Protein AF-A0A820UX50-F1 (afdb_monomer)

Foldseek 3Di:
DVVVVVVVVVVVVVVVVVVVVVLLDQDEAEAEDEEEQDQVQQKDKDFDPDDDPDQQQKWKAWPVVRGTDPDTGRIDMDGDDDWDKTKMKIWGNDDPPDRHTYIYIYIYTYD

Structure (mmCIF, N/CA/C/O backbone):
data_AF-A0A820UX50-F1
#
_entry.id   AF-A0A820UX50-F1
#
loop_
_atom_site.group_PDB
_atom_site.id
_atom_site.type_symbol
_atom_site.label_atom_id
_atom_site.label_alt_id
_atom_site.label_comp_id
_atom_site.label_asym_id
_atom_site.label_entity_id
_atom_site.label_seq_id
_atom_site.pdbx_PDB_ins_code
_atom_site.Cartn_x
_atom_site.Cartn_y
_atom_site.Cartn_z
_atom_site.occupancy
_atom_site.B_iso_or_equiv
_atom_site.auth_seq_id
_atom_site.auth_comp_id
_atom_site.auth_asym_id
_atom_site.auth_atom_id
_atom_site.pdbx_PDB_model_num
ATOM 1 N N . MET A 1 1 ? 41.985 17.103 -36.003 1.00 53.22 1 MET A N 1
ATOM 2 C CA . MET A 1 1 ? 40.564 16.788 -36.295 1.00 53.22 1 MET A CA 1
ATOM 3 C C . MET A 1 1 ? 40.048 15.517 -35.607 1.00 53.22 1 MET A C 1
ATOM 5 O O . MET A 1 1 ? 38.855 15.459 -35.360 1.00 53.22 1 MET A O 1
ATOM 9 N N . MET A 1 2 ? 40.889 14.537 -35.234 1.00 59.75 2 MET A N 1
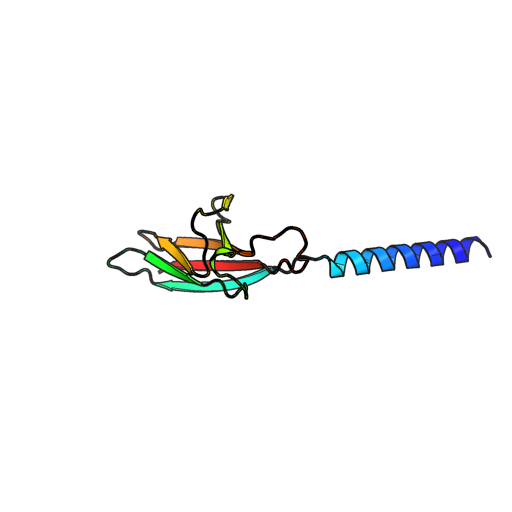ATOM 10 C CA . MET A 1 2 ? 40.419 13.288 -34.593 1.00 59.75 2 MET A CA 1
ATOM 11 C C . MET A 1 2 ? 39.924 13.445 -33.139 1.00 59.75 2 MET A C 1
ATOM 13 O O . MET A 1 2 ? 38.972 12.778 -32.751 1.00 59.75 2 MET A O 1
ATOM 17 N N . ILE A 1 3 ? 40.500 14.369 -32.360 1.00 65.06 3 ILE A N 1
ATOM 18 C CA . ILE A 1 3 ? 40.128 14.598 -30.947 1.00 65.06 3 ILE A CA 1
ATOM 19 C C . ILE A 1 3 ? 38.695 15.144 -30.812 1.00 65.06 3 ILE A C 1
ATOM 21 O O . ILE A 1 3 ? 37.930 14.671 -29.977 1.00 65.06 3 ILE A O 1
ATOM 25 N N . ASN A 1 4 ? 38.288 16.081 -31.678 1.00 62.94 4 ASN A N 1
ATOM 26 C CA . ASN A 1 4 ? 36.935 16.650 -31.636 1.00 62.94 4 ASN A CA 1
ATOM 27 C C . ASN A 1 4 ? 35.870 15.592 -31.959 1.00 62.94 4 ASN A C 1
ATOM 29 O O . ASN A 1 4 ? 34.840 15.548 -31.297 1.00 62.94 4 ASN A O 1
ATOM 33 N N . ALA A 1 5 ? 36.133 14.697 -32.919 1.00 64.00 5 ALA A N 1
ATOM 34 C CA . ALA A 1 5 ? 35.212 13.612 -33.258 1.00 64.00 5 ALA A CA 1
ATOM 35 C C . ALA A 1 5 ? 35.038 12.617 -32.098 1.00 64.00 5 ALA A C 1
ATOM 37 O O . ALA A 1 5 ? 33.916 12.209 -31.812 1.00 64.00 5 ALA A O 1
ATOM 38 N N . GLN A 1 6 ? 36.119 12.280 -31.384 1.00 71.44 6 GLN A N 1
ATOM 39 C CA . GLN A 1 6 ? 36.041 11.420 -30.198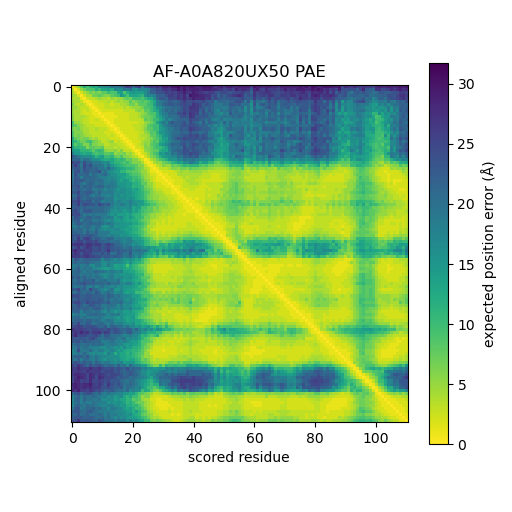 1.00 71.44 6 GLN A CA 1
ATOM 40 C C . GLN A 1 6 ? 35.183 12.050 -29.094 1.00 71.44 6 GLN A C 1
ATOM 42 O O . GLN A 1 6 ? 34.318 11.371 -28.549 1.00 71.44 6 GLN A O 1
ATOM 47 N N . ILE A 1 7 ? 35.347 13.348 -28.812 1.00 76.12 7 ILE A N 1
ATOM 48 C CA . ILE A 1 7 ? 34.531 14.063 -27.813 1.00 76.12 7 ILE A CA 1
ATOM 49 C C . ILE A 1 7 ? 33.039 14.031 -28.184 1.00 76.12 7 ILE A C 1
ATOM 51 O O . ILE A 1 7 ? 32.207 13.756 -27.322 1.00 76.12 7 ILE A O 1
ATOM 55 N N . PHE A 1 8 ? 32.698 14.247 -29.460 1.00 73.44 8 PHE A N 1
ATOM 56 C CA . PHE A 1 8 ? 31.312 14.168 -29.938 1.00 73.44 8 PHE A CA 1
ATOM 57 C C . PHE A 1 8 ? 30.713 12.762 -29.786 1.00 73.44 8 PHE A C 1
ATOM 59 O O . PHE A 1 8 ? 29.571 12.633 -29.348 1.00 73.44 8 PHE A O 1
ATOM 66 N N . VAL A 1 9 ? 31.480 11.710 -30.090 1.00 77.88 9 VAL A N 1
ATOM 67 C CA . VAL A 1 9 ? 31.032 10.318 -29.916 1.00 77.88 9 VAL A CA 1
ATOM 68 C C . VAL A 1 9 ? 30.806 9.993 -28.437 1.00 77.88 9 VAL A C 1
ATOM 70 O O . VAL A 1 9 ? 29.776 9.414 -28.100 1.00 77.88 9 VAL A O 1
ATOM 73 N N . TYR A 1 10 ? 31.703 10.412 -27.539 1.00 82.19 10 TYR A N 1
ATOM 74 C CA . TYR A 1 10 ? 31.512 10.204 -26.099 1.00 82.19 10 TYR A CA 1
ATOM 75 C C . TYR A 1 10 ? 30.280 10.938 -25.565 1.00 82.19 10 TYR A C 1
ATOM 77 O O . TYR A 1 10 ? 29.498 10.346 -24.824 1.00 82.19 10 TYR A O 1
ATOM 85 N N . PHE A 1 11 ? 30.059 12.189 -25.977 1.00 80.31 11 PHE A N 1
ATOM 86 C CA . PHE A 1 11 ? 28.856 12.936 -25.599 1.00 80.31 11 PHE A CA 1
ATOM 87 C C . PHE A 1 11 ? 27.577 12.249 -26.082 1.00 80.31 11 PHE A C 1
ATOM 89 O O . PHE A 1 11 ? 26.610 12.146 -25.329 1.00 80.31 11 PHE A O 1
ATOM 96 N N . PHE A 1 12 ? 27.585 11.740 -27.315 1.00 80.62 12 PHE A N 1
ATOM 97 C CA . PHE A 1 12 ? 26.449 11.024 -27.884 1.00 80.62 12 PHE A CA 1
ATOM 98 C C . PHE A 1 12 ? 26.149 9.722 -27.126 1.00 80.62 12 PHE A C 1
ATOM 100 O O . PHE A 1 12 ? 24.996 9.465 -26.789 1.00 80.62 12 PHE A O 1
ATOM 107 N N . LEU A 1 13 ? 27.177 8.940 -26.781 1.00 80.62 13 LEU A N 1
ATOM 108 C CA . LEU A 1 13 ? 27.016 7.702 -26.009 1.00 80.62 13 LEU A CA 1
ATOM 109 C C . LEU A 1 13 ? 26.514 7.964 -24.581 1.00 80.62 13 LEU A C 1
ATOM 111 O O . LEU A 1 13 ? 25.625 7.257 -24.107 1.00 80.62 13 LEU A O 1
ATOM 115 N N . ILE A 1 14 ? 27.030 9.000 -23.908 1.00 78.31 14 ILE A N 1
ATOM 116 C CA . ILE A 1 14 ? 26.559 9.404 -22.571 1.00 78.31 14 ILE A CA 1
ATOM 117 C C . ILE A 1 14 ? 25.091 9.829 -22.632 1.00 78.31 14 ILE A C 1
ATOM 119 O O . ILE A 1 14 ? 24.295 9.411 -21.795 1.00 78.31 14 ILE A O 1
ATOM 123 N N . PHE A 1 15 ? 24.719 10.623 -23.636 1.00 75.31 15 PHE A N 1
ATOM 124 C CA . PHE A 1 15 ? 23.345 11.075 -23.832 1.00 75.31 15 PHE A CA 1
ATOM 125 C C . PHE A 1 15 ? 22.384 9.907 -24.089 1.00 75.31 15 PHE A C 1
ATOM 127 O O . PHE A 1 15 ? 21.319 9.845 -23.476 1.00 75.31 15 PHE A O 1
ATOM 134 N N . GLN A 1 16 ? 22.778 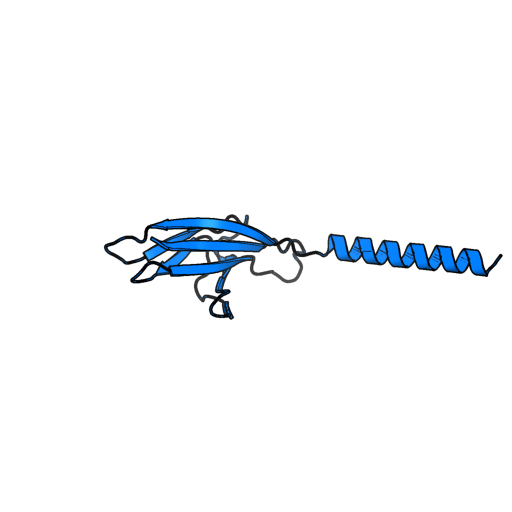8.942 -24.926 1.00 75.25 16 GLN A N 1
ATOM 135 C CA . GLN A 1 16 ? 21.991 7.728 -25.153 1.00 75.25 16 GLN A CA 1
ATOM 136 C C . GLN A 1 16 ? 21.817 6.901 -23.875 1.00 75.25 16 GLN A C 1
ATOM 138 O O . GLN A 1 16 ? 20.710 6.446 -23.595 1.00 75.25 16 GLN A O 1
ATOM 143 N N . PHE A 1 17 ? 22.874 6.746 -23.071 1.00 71.88 17 PHE A N 1
ATOM 144 C CA . PHE A 1 17 ? 22.801 6.021 -21.801 1.00 71.88 17 PHE A CA 1
ATOM 14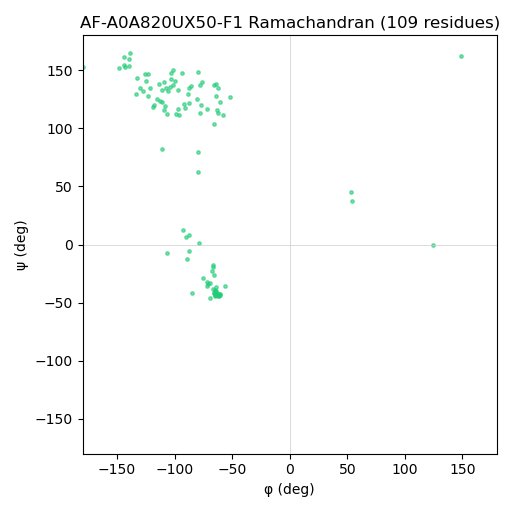5 C C . PHE A 1 17 ? 21.875 6.712 -20.787 1.00 71.88 17 PHE A C 1
ATOM 147 O O . PHE A 1 17 ? 21.098 6.050 -20.100 1.00 71.88 17 PHE A O 1
ATOM 154 N N . LEU A 1 18 ? 21.915 8.047 -20.726 1.00 70.12 18 LEU A N 1
ATOM 155 C CA . LEU A 1 18 ? 21.046 8.858 -19.867 1.00 70.12 18 LEU A CA 1
ATOM 156 C C . LEU A 1 18 ? 19.569 8.739 -20.257 1.00 70.12 18 LEU A C 1
ATOM 158 O O . LEU A 1 18 ? 18.720 8.590 -19.383 1.00 70.12 18 LEU A O 1
ATOM 162 N N . ILE A 1 19 ? 19.259 8.759 -21.555 1.00 69.75 19 ILE A N 1
ATOM 163 C CA . ILE A 1 19 ? 17.887 8.559 -22.040 1.00 69.75 19 ILE A CA 1
ATOM 164 C C . ILE A 1 19 ? 17.400 7.146 -21.713 1.00 69.75 19 ILE A C 1
ATOM 166 O O . ILE A 1 19 ? 16.281 6.983 -21.232 1.00 69.75 19 ILE A O 1
ATOM 170 N N . LEU A 1 20 ? 18.239 6.129 -21.927 1.00 64.81 20 LEU A N 1
ATOM 171 C CA . LEU A 1 20 ? 17.869 4.738 -21.666 1.00 64.81 20 LEU A CA 1
ATOM 172 C C . LEU A 1 20 ? 17.593 4.487 -20.172 1.00 64.81 20 LEU A C 1
ATOM 174 O O . LEU A 1 20 ? 16.669 3.750 -19.835 1.00 64.81 20 LEU A O 1
ATOM 178 N N . SER A 1 21 ? 18.351 5.124 -19.270 1.00 58.75 21 SER A N 1
ATOM 179 C CA . SER A 1 21 ? 18.102 5.008 -17.826 1.00 58.75 21 SER A CA 1
ATOM 180 C C . SER A 1 21 ? 16.832 5.741 -17.387 1.00 58.75 21 SER A C 1
ATOM 182 O O . SER A 1 21 ? 16.125 5.246 -16.511 1.00 58.75 21 SER A O 1
ATOM 184 N N . LEU A 1 22 ? 16.505 6.873 -18.025 1.00 59.28 22 LEU A N 1
ATOM 185 C CA . LEU A 1 22 ? 15.278 7.622 -17.752 1.00 59.28 22 LEU A CA 1
ATOM 186 C C . LEU A 1 22 ? 14.027 6.834 -18.168 1.00 59.28 22 LEU A C 1
ATOM 188 O O . LEU A 1 22 ? 13.027 6.855 -17.457 1.00 59.28 22 LEU A O 1
ATOM 192 N N . ILE A 1 23 ? 14.094 6.119 -19.296 1.00 62.00 23 ILE A N 1
ATOM 193 C CA . ILE A 1 23 ? 12.992 5.285 -19.803 1.00 62.00 23 ILE A CA 1
ATOM 194 C C . ILE A 1 23 ? 12.769 4.053 -18.909 1.00 62.00 23 ILE A C 1
ATOM 196 O O . ILE A 1 23 ? 11.630 3.647 -18.708 1.00 62.00 23 ILE A O 1
ATOM 200 N N . ASN A 1 24 ? 13.828 3.503 -18.304 1.00 56.06 24 ASN A N 1
ATOM 201 C CA . ASN A 1 24 ? 13.742 2.339 -17.411 1.00 56.06 24 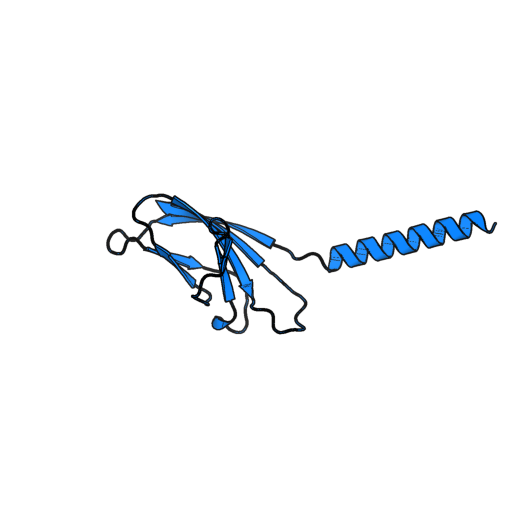ASN A CA 1
ATOM 202 C C . ASN A 1 24 ? 13.452 2.692 -15.938 1.00 56.06 24 ASN A C 1
ATOM 204 O O . ASN A 1 24 ? 13.526 1.823 -15.062 1.00 56.06 24 ASN A O 1
ATOM 208 N N . ALA A 1 25 ? 13.147 3.953 -15.626 1.00 57.59 25 ALA A N 1
ATOM 209 C CA . ALA A 1 25 ? 12.858 4.367 -14.262 1.00 57.59 25 ALA A CA 1
ATOM 210 C C . AL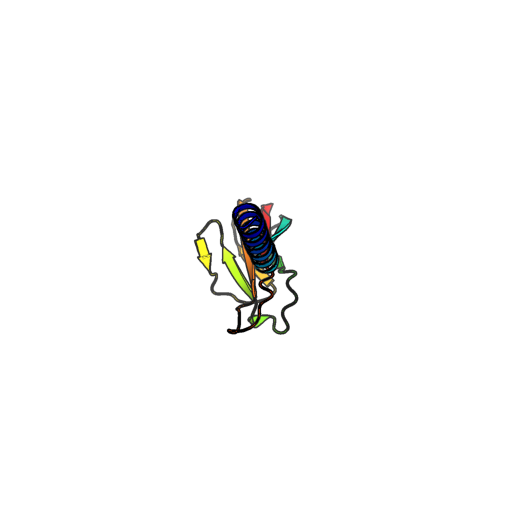A A 1 25 ? 11.491 3.827 -13.802 1.00 57.59 25 ALA A C 1
ATOM 212 O O . ALA A 1 25 ? 10.438 4.191 -14.323 1.00 57.59 25 ALA A O 1
ATOM 213 N N . THR A 1 26 ? 11.500 2.969 -12.778 1.00 65.12 26 THR A N 1
ATOM 214 C CA . THR A 1 26 ? 10.281 2.540 -12.080 1.00 65.12 26 THR A CA 1
ATOM 215 C C . THR A 1 26 ? 9.618 3.757 -11.439 1.00 65.12 26 THR A C 1
ATOM 217 O O . THR A 1 26 ? 10.165 4.341 -10.502 1.00 65.12 26 THR A O 1
ATOM 220 N N . THR A 1 27 ? 8.439 4.136 -11.925 1.00 71.81 27 THR A N 1
ATOM 221 C CA . THR A 1 27 ? 7.672 5.232 -11.328 1.00 71.81 27 THR A CA 1
ATOM 222 C C . THR A 1 27 ? 6.924 4.711 -10.103 1.00 71.81 27 THR A C 1
ATOM 224 O O . THR A 1 27 ? 6.188 3.727 -10.179 1.00 71.81 27 THR A O 1
ATOM 227 N N . ILE A 1 28 ? 7.141 5.362 -8.957 1.00 81.38 28 ILE A N 1
ATOM 228 C CA . ILE A 1 28 ? 6.395 5.105 -7.723 1.00 81.38 28 ILE A CA 1
ATOM 229 C C . ILE A 1 28 ? 5.497 6.310 -7.463 1.00 81.38 28 ILE A C 1
ATOM 231 O O . ILE A 1 28 ? 5.986 7.411 -7.219 1.00 81.38 28 ILE A O 1
ATOM 235 N N . HIS A 1 29 ? 4.189 6.094 -7.496 1.00 88.56 29 HIS A N 1
ATOM 236 C CA . HIS A 1 29 ? 3.194 7.108 -7.166 1.00 88.56 29 HIS A CA 1
ATOM 237 C C . HIS A 1 29 ? 2.961 7.126 -5.655 1.00 88.56 29 HIS A C 1
ATOM 239 O O . HIS A 1 29 ? 2.835 6.068 -5.043 1.00 88.56 29 HIS A O 1
ATOM 245 N N . GLU A 1 30 ? 2.888 8.305 -5.039 1.00 91.75 30 GLU A N 1
ATOM 246 C CA . GLU A 1 30 ? 2.624 8.429 -3.602 1.00 91.75 30 GLU A CA 1
ATOM 247 C C . GLU A 1 30 ? 1.187 8.877 -3.325 1.00 91.75 30 GLU A C 1
ATOM 249 O O . GLU A 1 30 ? 0.686 9.812 -3.949 1.00 91.75 30 GLU A O 1
ATOM 254 N N . ILE A 1 31 ? 0.546 8.231 -2.352 1.00 92.50 31 ILE A N 1
ATOM 255 C CA . ILE A 1 31 ? -0.806 8.543 -1.882 1.00 92.50 31 ILE A CA 1
ATOM 256 C C . ILE A 1 31 ? -0.765 8.658 -0.360 1.00 92.50 31 ILE A C 1
ATOM 258 O O . ILE A 1 31 ? -0.169 7.816 0.310 1.00 92.50 31 ILE A O 1
ATOM 262 N N . ASN A 1 32 ? -1.401 9.696 0.183 1.00 94.19 32 ASN A N 1
ATOM 263 C CA . ASN A 1 32 ? -1.569 9.877 1.622 1.00 94.19 32 ASN A CA 1
ATOM 264 C C . ASN A 1 32 ? -3.051 9.741 1.971 1.00 94.19 32 ASN A C 1
ATOM 266 O O . ASN A 1 32 ? -3.870 10.490 1.437 1.00 94.19 32 ASN A O 1
ATOM 270 N N . GLU A 1 33 ? -3.385 8.827 2.878 1.00 91.88 33 GLU A N 1
ATOM 271 C CA . GLU A 1 33 ? -4.761 8.566 3.302 1.00 91.88 33 GLU A CA 1
ATOM 272 C C . GLU A 1 33 ? -4.922 8.678 4.820 1.00 91.88 33 GLU A C 1
ATOM 274 O O . GLU A 1 33 ? -4.072 8.254 5.605 1.00 91.88 33 GLU A O 1
ATOM 279 N N . ALA A 1 34 ? -6.055 9.247 5.225 1.00 91.38 34 ALA A N 1
ATOM 280 C CA . ALA A 1 34 ? -6.523 9.300 6.602 1.00 91.38 34 ALA A CA 1
ATOM 281 C C . ALA A 1 34 ? -7.713 8.346 6.740 1.00 91.38 34 ALA A C 1
ATOM 283 O O . ALA A 1 34 ? -8.717 8.523 6.049 1.00 91.38 34 ALA A O 1
ATOM 284 N N . ILE A 1 35 ? -7.600 7.333 7.600 1.00 91.38 35 ILE A N 1
ATOM 285 C CA . ILE A 1 35 ? -8.563 6.225 7.660 1.00 91.38 35 ILE A CA 1
ATOM 286 C C . ILE A 1 35 ? -9.062 6.037 9.088 1.00 91.38 35 ILE A C 1
ATOM 288 O O . ILE A 1 35 ? -8.273 5.943 10.020 1.00 91.38 35 ILE A O 1
ATOM 292 N N . PHE A 1 36 ? -10.377 5.931 9.254 1.00 90.19 36 PHE A N 1
ATOM 293 C CA . PHE A 1 36 ? -10.979 5.556 10.530 1.00 90.19 36 PHE A CA 1
ATOM 294 C C . PHE A 1 36 ? -11.086 4.038 10.623 1.00 90.19 36 PHE A C 1
ATOM 296 O O . PHE A 1 36 ? -11.602 3.393 9.705 1.00 90.19 36 PHE A O 1
ATOM 303 N N . LEU A 1 37 ? -10.602 3.466 11.724 1.00 90.06 37 LEU A N 1
ATOM 304 C CA . LEU A 1 37 ? -10.761 2.034 11.972 1.00 90.06 37 LEU A CA 1
ATOM 305 C C . LEU A 1 37 ? -12.198 1.745 12.413 1.00 90.06 37 LEU A C 1
ATOM 307 O O . LEU A 1 37 ? -12.776 2.489 13.206 1.00 90.06 37 LEU A O 1
ATOM 311 N N . ASP A 1 38 ? -12.783 0.648 11.925 1.00 89.19 38 ASP A N 1
ATOM 312 C CA . ASP A 1 38 ? -14.087 0.207 12.423 1.00 89.19 38 ASP A CA 1
ATOM 313 C C . ASP A 1 38 ? -13.965 -0.093 13.931 1.00 89.19 38 ASP A C 1
ATOM 315 O O . ASP A 1 38 ? -13.153 -0.940 14.314 1.00 89.19 38 ASP A O 1
ATOM 319 N N . PRO A 1 39 ? -14.754 0.549 14.812 1.00 86.25 39 PRO A N 1
ATOM 320 C CA . PRO A 1 39 ? -14.627 0.371 16.257 1.00 86.25 39 PRO A CA 1
ATOM 321 C C . PRO A 1 39 ? -15.005 -1.038 16.736 1.00 86.25 39 PRO A C 1
ATOM 323 O O . PRO A 1 39 ? -14.630 -1.423 17.844 1.00 86.25 39 PRO A O 1
ATOM 326 N N . ARG A 1 40 ? -15.752 -1.817 15.941 1.00 89.44 40 ARG A N 1
ATOM 327 C CA . ARG A 1 40 ? -16.165 -3.185 16.295 1.00 89.44 40 ARG A CA 1
ATOM 328 C C . ARG A 1 40 ? -15.096 -4.211 15.951 1.00 89.44 40 ARG A C 1
ATOM 330 O O . ARG A 1 40 ? -14.884 -5.140 16.724 1.00 89.44 40 ARG A O 1
ATOM 337 N N . THR A 1 41 ? -14.460 -4.069 14.789 1.00 90.00 41 THR A N 1
ATOM 338 C CA . THR A 1 41 ? -13.478 -5.043 14.282 1.00 90.00 41 THR A CA 1
ATOM 339 C C . THR A 1 41 ? -12.037 -4.555 14.371 1.00 90.00 41 THR A C 1
ATOM 341 O O . THR A 1 41 ? -11.130 -5.341 14.113 1.00 90.00 41 THR A O 1
ATOM 344 N N . GLN A 1 42 ? -11.820 -3.287 14.736 1.00 89.88 42 GLN A N 1
ATOM 345 C CA . GLN A 1 42 ? -10.506 -2.642 14.801 1.00 89.88 42 GLN A CA 1
ATOM 346 C C . GLN A 1 42 ? -9.732 -2.761 13.478 1.00 89.88 42 GLN A C 1
ATOM 348 O O . GLN A 1 42 ? -8.520 -2.983 13.452 1.00 89.88 42 GLN A O 1
ATOM 353 N N . SER A 1 43 ? -10.456 -2.657 12.360 1.00 91.69 43 SER A N 1
ATOM 354 C CA . SER A 1 43 ? -9.917 -2.898 11.023 1.00 91.69 43 SER A CA 1
ATOM 355 C C . SER A 1 43 ? -10.427 -1.893 10.003 1.00 91.69 43 SER A C 1
ATOM 357 O O . SER A 1 43 ? -11.563 -1.431 10.109 1.00 91.69 43 SER A O 1
ATOM 359 N N . ALA A 1 44 ? -9.647 -1.655 8.956 1.00 91.56 44 ALA A N 1
ATOM 360 C CA . ALA A 1 44 ? -10.083 -0.943 7.760 1.00 91.56 44 ALA A CA 1
ATOM 361 C C . ALA A 1 44 ? -9.532 -1.617 6.496 1.00 91.56 44 ALA A C 1
ATOM 363 O O . ALA A 1 44 ? -8.636 -2.460 6.564 1.00 91.56 44 ALA A O 1
ATOM 364 N N . LEU A 1 45 ? -10.095 -1.275 5.339 1.00 92.31 45 LEU A N 1
ATOM 365 C CA . LEU A 1 45 ? -9.598 -1.722 4.040 1.00 92.31 45 LEU A CA 1
ATOM 366 C C . LEU A 1 45 ? -8.894 -0.558 3.349 1.00 92.31 45 LEU A C 1
ATOM 368 O O . LEU A 1 45 ? -9.454 0.533 3.274 1.00 92.31 45 LEU A O 1
ATOM 372 N N . ILE A 1 46 ? -7.701 -0.817 2.825 1.00 93.44 46 ILE A N 1
ATOM 373 C CA . ILE A 1 46 ? -6.969 0.107 1.955 1.00 93.44 46 ILE A CA 1
ATOM 374 C C . ILE A 1 46 ? -7.079 -0.358 0.506 1.00 93.44 46 ILE A C 1
ATOM 376 O O . ILE A 1 46 ? -7.167 -1.561 0.243 1.00 93.44 46 ILE A O 1
ATOM 380 N N . TYR A 1 47 ? -7.093 0.590 -0.428 1.00 92.56 47 TYR A N 1
ATOM 381 C CA . TYR A 1 47 ? -7.295 0.335 -1.853 1.00 92.56 47 TYR A CA 1
ATOM 382 C C . TYR A 1 47 ? -6.016 0.591 -2.651 1.00 92.56 47 TYR A C 1
ATOM 384 O O . TYR A 1 47 ? -5.378 1.627 -2.498 1.00 92.56 47 TYR A O 1
ATOM 392 N N . CYS A 1 48 ? -5.662 -0.337 -3.540 1.00 90.94 48 CYS A N 1
ATOM 393 C CA . CYS A 1 48 ? -4.611 -0.128 -4.526 1.00 90.94 48 CYS A CA 1
ATOM 394 C C . CYS A 1 48 ? -5.220 0.419 -5.829 1.00 90.94 48 CYS A C 1
ATOM 396 O O . CYS A 1 48 ? -6.035 -0.273 -6.445 1.00 90.94 48 CYS A O 1
ATOM 398 N N . PRO A 1 49 ? -4.813 1.611 -6.299 1.00 88.56 49 PRO A N 1
ATOM 399 C CA . PRO A 1 49 ? -5.319 2.204 -7.540 1.00 88.56 49 PRO A CA 1
ATOM 400 C C . PRO A 1 49 ? -4.684 1.626 -8.806 1.00 88.56 49 PRO A C 1
ATOM 402 O O . PRO A 1 49 ? -5.007 2.074 -9.898 1.00 88.56 49 PRO A O 1
ATOM 405 N N . LEU A 1 50 ? -3.786 0.653 -8.665 1.00 85.62 50 LEU A N 1
ATOM 406 C CA . LEU A 1 50 ? -3.103 0.037 -9.786 1.00 85.62 50 LEU A CA 1
ATOM 407 C C . LEU A 1 50 ? -4.096 -0.704 -10.692 1.00 85.62 50 LEU A C 1
ATOM 409 O O . LEU A 1 50 ? -4.852 -1.575 -10.241 1.00 85.62 50 LEU A O 1
ATOM 413 N N . ASP A 1 51 ? -4.052 -0.391 -11.984 1.00 76.19 51 ASP A N 1
ATOM 414 C CA . ASP A 1 51 ? -4.845 -1.068 -13.005 1.00 76.19 51 ASP A CA 1
ATOM 415 C C . ASP A 1 51 ? -4.194 -2.399 -13.397 1.00 76.19 51 ASP A C 1
ATOM 417 O O . ASP A 1 51 ? -3.520 -2.538 -14.413 1.00 76.19 51 ASP A O 1
ATOM 421 N N . ALA A 1 52 ? -4.402 -3.414 -12.556 1.00 68.38 52 A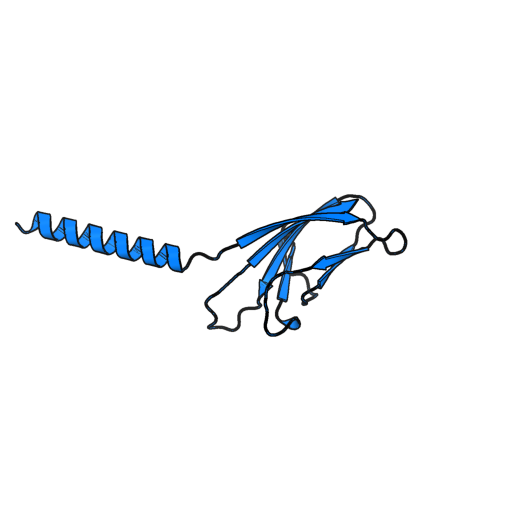LA A N 1
ATOM 422 C CA . ALA A 1 52 ? -4.090 -4.797 -12.900 1.00 68.38 52 ALA A CA 1
ATOM 423 C C . ALA A 1 52 ? -5.274 -5.461 -13.618 1.00 68.38 52 ALA A C 1
ATOM 425 O O . ALA A 1 52 ? -6.412 -5.392 -13.141 1.00 68.38 52 ALA A O 1
ATOM 426 N N . THR A 1 53 ? -4.980 -6.174 -14.712 1.00 68.62 53 THR A N 1
ATOM 427 C CA . THR A 1 53 ? -5.929 -7.031 -15.448 1.00 68.62 53 THR A CA 1
ATOM 428 C C . THR A 1 53 ? -6.569 -8.083 -14.540 1.00 68.62 53 THR A C 1
ATOM 430 O O . THR A 1 53 ? -7.755 -8.377 -14.672 1.00 68.62 53 THR A O 1
ATOM 433 N N . TYR A 1 54 ? -5.801 -8.610 -13.582 1.00 65.81 54 TYR A N 1
ATOM 434 C CA . TYR A 1 54 ? -6.284 -9.524 -12.552 1.00 65.81 54 TYR A CA 1
ATOM 435 C C . TYR A 1 54 ? -5.987 -8.952 -11.170 1.00 65.81 54 TYR A C 1
ATOM 437 O O . TYR A 1 54 ? -4.857 -8.597 -10.843 1.00 65.81 54 TYR A O 1
ATOM 445 N N . THR A 1 55 ? -7.012 -8.877 -10.324 1.00 61.50 55 THR A N 1
ATOM 446 C CA . THR A 1 55 ? -6.887 -8.339 -8.962 1.00 61.50 55 THR A CA 1
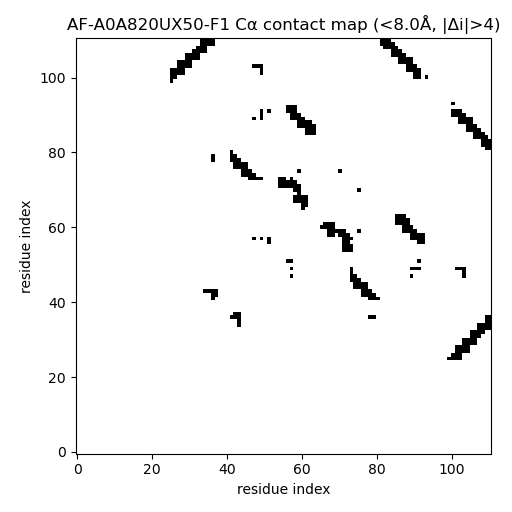ATOM 447 C C . THR A 1 55 ? -6.006 -9.203 -8.060 1.00 61.50 55 THR A C 1
ATOM 449 O O . THR A 1 55 ? -5.405 -8.666 -7.134 1.00 61.50 55 THR A O 1
ATOM 452 N N . SER A 1 56 ? -5.899 -10.507 -8.338 1.00 66.81 56 SER A N 1
ATOM 453 C CA . SER A 1 56 ? -5.021 -11.461 -7.641 1.00 66.81 56 SER A CA 1
ATOM 454 C C . SER A 1 56 ? -3.534 -11.205 -7.860 1.00 66.81 56 SER A C 1
ATOM 456 O O . SER A 1 56 ? -2.719 -11.693 -7.085 1.00 66.81 56 SER A O 1
ATOM 458 N N . ASP A 1 57 ? -3.186 -10.433 -8.887 1.00 77.00 57 ASP A N 1
ATOM 459 C CA . ASP A 1 57 ? -1.797 -10.147 -9.232 1.00 77.00 57 ASP A CA 1
ATOM 460 C C . ASP A 1 57 ? -1.302 -8.891 -8.511 1.00 77.00 57 ASP A C 1
ATOM 462 O O . ASP A 1 57 ? -0.207 -8.425 -8.779 1.00 77.00 57 ASP A O 1
ATOM 466 N N . ILE A 1 58 ? -2.081 -8.303 -7.600 1.00 87.12 58 ILE A N 1
ATOM 467 C CA . ILE A 1 58 ? -1.621 -7.175 -6.788 1.00 87.12 58 ILE A CA 1
ATOM 468 C C . ILE A 1 58 ? -1.011 -7.721 -5.503 1.00 87.12 58 ILE A C 1
ATOM 470 O O . ILE A 1 58 ? -1.698 -8.339 -4.686 1.00 87.12 58 ILE A O 1
ATOM 474 N N . GLN A 1 59 ? 0.276 -7.453 -5.318 1.00 90.31 59 GLN A N 1
ATOM 475 C CA . GLN A 1 59 ? 1.020 -7.785 -4.115 1.00 90.31 59 GLN A CA 1
ATOM 476 C C . GLN A 1 59 ? 1.222 -6.545 -3.250 1.00 90.31 59 GLN A C 1
ATOM 478 O O . GLN A 1 59 ? 1.484 -5.450 -3.755 1.00 90.31 59 GLN A O 1
ATOM 483 N N . TRP A 1 60 ? 1.144 -6.747 -1.938 1.00 92.69 60 TRP A N 1
ATOM 484 C CA . TRP A 1 60 ? 1.364 -5.717 -0.934 1.00 92.69 60 TRP A CA 1
ATOM 485 C C . TRP A 1 60 ? 2.695 -5.937 -0.223 1.00 92.69 60 TRP A C 1
ATOM 487 O O . TRP A 1 60 ? 3.027 -7.048 0.187 1.00 92.69 60 TRP A O 1
ATOM 497 N N . TYR A 1 61 ? 3.457 -4.864 -0.062 1.00 93.00 61 TYR A N 1
ATOM 498 C CA . TYR A 1 61 ? 4.697 -4.830 0.699 1.00 93.00 61 TYR A CA 1
ATOM 499 C C . TYR A 1 61 ? 4.556 -3.835 1.847 1.00 93.00 61 TYR A C 1
ATOM 501 O O . TYR A 1 61 ? 4.359 -2.641 1.617 1.00 93.00 61 TYR A O 1
ATOM 509 N N . ASP A 1 62 ? 4.662 -4.317 3.081 1.00 93.12 62 ASP A N 1
ATOM 510 C CA . ASP A 1 62 ? 4.699 -3.474 4.272 1.00 93.12 62 ASP A CA 1
ATOM 511 C C . ASP A 1 62 ? 6.103 -2.868 4.402 1.00 93.12 62 ASP A C 1
ATOM 513 O O . ASP A 1 62 ? 7.097 -3.571 4.624 1.00 93.12 62 ASP A O 1
ATOM 517 N N . VAL A 1 63 ? 6.190 -1.546 4.245 1.00 92.94 63 VAL A N 1
ATOM 518 C CA . VAL A 1 63 ? 7.463 -0.812 4.243 1.00 92.94 63 VAL A CA 1
ATOM 519 C C . VAL A 1 63 ? 8.070 -0.752 5.639 1.00 92.94 63 VAL A C 1
ATOM 521 O O . VAL A 1 63 ? 9.292 -0.842 5.784 1.00 92.94 63 VAL A O 1
ATOM 524 N N . VAL A 1 64 ? 7.229 -0.637 6.666 1.00 89.12 64 VAL A N 1
ATOM 525 C CA . VAL A 1 64 ? 7.663 -0.531 8.063 1.00 89.12 64 VAL A CA 1
ATOM 526 C C . VAL A 1 64 ? 8.256 -1.863 8.518 1.00 89.12 64 VAL A C 1
ATOM 528 O O . VAL A 1 64 ? 9.352 -1.897 9.078 1.00 89.12 64 VAL A O 1
ATOM 531 N N . ASN A 1 65 ? 7.567 -2.964 8.211 1.00 89.88 65 ASN A N 1
ATOM 532 C CA . ASN A 1 65 ? 7.981 -4.317 8.591 1.00 89.88 65 ASN A CA 1
ATOM 533 C C . ASN A 1 65 ? 8.935 -4.981 7.585 1.00 89.88 65 ASN A C 1
ATOM 535 O O . ASN A 1 65 ? 9.441 -6.071 7.850 1.00 89.88 65 ASN A O 1
ATOM 539 N N . ARG A 1 66 ? 9.200 -4.327 6.447 1.00 91.94 66 ARG A N 1
ATOM 540 C CA . ARG A 1 66 ? 10.101 -4.778 5.373 1.00 91.94 66 ARG A CA 1
ATOM 541 C C . ARG A 1 66 ? 9.795 -6.188 4.863 1.00 91.94 66 ARG A C 1
ATOM 543 O O . ARG A 1 66 ? 10.699 -7.008 4.692 1.00 91.94 66 ARG A O 1
ATOM 550 N N . ARG A 1 67 ? 8.517 -6.482 4.639 1.00 93.19 67 ARG A N 1
ATOM 551 C CA . ARG A 1 67 ? 8.064 -7.807 4.198 1.00 93.19 67 ARG A CA 1
ATOM 552 C C . ARG A 1 67 ? 6.895 -7.705 3.229 1.00 93.19 67 ARG A C 1
ATOM 554 O O . ARG A 1 67 ? 6.122 -6.753 3.282 1.00 93.19 67 ARG A O 1
ATOM 561 N N . TYR A 1 68 ? 6.744 -8.723 2.390 1.00 90.56 68 TYR A N 1
ATOM 562 C CA . TYR A 1 68 ? 5.532 -8.906 1.599 1.00 90.56 68 TYR A CA 1
ATOM 563 C C . TYR A 1 68 ? 4.421 -9.494 2.464 1.00 90.56 68 TYR A C 1
ATOM 565 O O . TYR A 1 68 ? 4.660 -10.407 3.259 1.00 90.56 68 TYR A O 1
ATOM 573 N N . GLU A 1 69 ? 3.217 -8.965 2.302 1.00 91.00 69 GLU A N 1
ATOM 574 C CA . GLU A 1 69 ? 2.020 -9.512 2.924 1.00 91.00 69 GLU A CA 1
ATOM 575 C C . GLU A 1 69 ? 1.531 -10.728 2.124 1.00 91.00 69 GLU A C 1
ATOM 577 O O . GLU A 1 69 ? 1.742 -10.838 0.915 1.00 91.00 69 GLU A O 1
ATOM 582 N N . LEU A 1 70 ? 0.922 -11.685 2.825 1.00 87.25 70 LEU A N 1
ATOM 583 C CA . LEU A 1 70 ? 0.453 -12.940 2.222 1.00 87.25 70 LEU A CA 1
ATOM 584 C C . LEU A 1 70 ? -0.822 -12.737 1.395 1.00 87.25 70 LEU A C 1
ATOM 586 O O . LEU A 1 70 ? -1.087 -13.483 0.449 1.00 87.25 70 LEU A O 1
ATOM 590 N N . GLU A 1 71 ? -1.621 -11.740 1.773 1.00 85.38 71 GLU A N 1
ATOM 591 C CA . GLU A 1 71 ? -2.856 -11.389 1.089 1.00 85.38 71 GLU A CA 1
ATOM 592 C C . GLU A 1 71 ? -2.547 -10.619 -0.196 1.00 85.38 71 GLU A C 1
ATOM 594 O O . GLU A 1 71 ? -1.956 -9.539 -0.174 1.00 85.38 71 GLU A O 1
ATOM 599 N N . HIS A 1 72 ? -2.988 -11.184 -1.317 1.00 88.06 72 HIS A N 1
ATOM 600 C CA . HIS A 1 72 ? -2.974 -10.532 -2.619 1.00 88.06 72 HIS A CA 1
ATOM 601 C C . HIS A 1 72 ? -4.371 -10.015 -2.942 1.00 88.06 72 HIS A C 1
ATOM 603 O O . HIS A 1 72 ? -5.376 -10.600 -2.528 1.00 88.06 72 HIS A O 1
ATOM 609 N N . GLY A 1 73 ? -4.448 -8.930 -3.700 1.00 88.50 73 GLY A N 1
ATOM 610 C CA . GLY A 1 73 ? -5.732 -8.322 -4.010 1.00 88.50 73 GLY A CA 1
ATOM 611 C C . GLY A 1 73 ? -5.648 -6.821 -4.190 1.00 88.50 73 GLY A C 1
ATOM 612 O O . GLY A 1 73 ? -4.731 -6.160 -3.715 1.00 88.50 73 GLY A O 1
ATOM 613 N N . ARG A 1 74 ? -6.676 -6.253 -4.816 1.00 89.19 74 ARG A N 1
ATOM 614 C CA . ARG A 1 74 ? -6.819 -4.795 -4.926 1.00 89.19 74 ARG A CA 1
ATOM 615 C C . ARG A 1 74 ? -7.093 -4.118 -3.579 1.00 89.19 74 ARG A C 1
ATOM 617 O O . ARG A 1 74 ? -6.811 -2.936 -3.422 1.00 89.19 74 ARG A O 1
ATOM 624 N N . TYR A 1 75 ? -7.623 -4.867 -2.618 1.00 92.12 75 TYR A N 1
ATOM 625 C CA . TYR A 1 75 ? -7.876 -4.403 -1.262 1.00 92.12 75 TYR A CA 1
ATOM 626 C C . TYR A 1 75 ? -6.977 -5.155 -0.290 1.00 92.12 75 TYR A C 1
ATOM 628 O O . TYR A 1 75 ? -6.842 -6.371 -0.407 1.00 92.12 75 TYR A O 1
ATOM 636 N N . HIS A 1 76 ? -6.418 -4.443 0.682 1.00 92.19 76 HIS A N 1
ATOM 637 C CA . HIS A 1 76 ? -5.684 -5.044 1.792 1.00 92.19 76 HIS A CA 1
ATOM 638 C C . HIS A 1 76 ? -6.334 -4.643 3.111 1.00 92.19 76 HIS A C 1
ATOM 640 O O . HIS A 1 76 ? -6.709 -3.483 3.305 1.00 92.19 76 HIS A O 1
ATOM 646 N N . ARG A 1 77 ? -6.516 -5.608 4.016 1.00 92.44 77 ARG A N 1
ATOM 647 C CA . ARG A 1 77 ? -7.080 -5.335 5.335 1.00 92.44 77 ARG A CA 1
ATOM 648 C C . ARG A 1 77 ? -5.971 -4.956 6.300 1.00 92.44 77 ARG A C 1
ATOM 650 O O . ARG A 1 77 ? -5.080 -5.746 6.589 1.00 92.44 77 ARG A O 1
ATOM 657 N N . ILE A 1 78 ? -6.102 -3.770 6.875 1.00 91.19 78 ILE A N 1
ATOM 658 C CA . ILE A 1 78 ? -5.274 -3.314 7.983 1.00 91.19 78 ILE A CA 1
ATOM 659 C C . ILE A 1 78 ? -6.034 -3.501 9.292 1.00 91.19 78 ILE A C 1
ATOM 661 O O . ILE A 1 78 ? -7.237 -3.256 9.365 1.00 91.19 78 ILE A O 1
ATOM 665 N N . ASN A 1 79 ? -5.318 -3.923 10.330 1.00 91.00 79 ASN A N 1
ATOM 666 C CA . ASN A 1 79 ? -5.856 -4.102 11.674 1.00 91.00 79 ASN A CA 1
ATOM 667 C C . ASN A 1 79 ? -5.000 -3.316 12.671 1.00 91.00 79 ASN A C 1
ATOM 669 O O . ASN A 1 79 ? -3.776 -3.253 12.517 1.00 91.00 79 ASN A O 1
ATOM 673 N N . GLY A 1 80 ? -5.618 -2.785 13.721 1.00 85.38 80 GLY A N 1
ATOM 674 C CA . GLY A 1 80 ? -4.893 -2.234 14.862 1.00 85.38 80 GLY A CA 1
ATOM 675 C C . GLY A 1 80 ? -5.810 -1.697 15.951 1.00 85.38 80 GLY A C 1
ATOM 676 O O . GLY A 1 80 ? -6.933 -1.288 15.696 1.00 85.38 80 GLY A O 1
ATOM 677 N N . SER A 1 81 ? -5.323 -1.714 17.189 1.00 80.12 81 SER A N 1
ATOM 678 C CA . SER A 1 81 ? -6.114 -1.357 18.371 1.00 80.12 81 SER A CA 1
ATOM 679 C C . SER A 1 81 ? -6.064 0.130 18.735 1.00 80.12 81 SER A C 1
ATOM 681 O O . SER A 1 81 ? -6.849 0.579 19.567 1.00 80.12 81 SER A O 1
ATOM 683 N N . HIS A 1 82 ? -5.140 0.890 18.144 1.00 82.94 82 HIS A N 1
ATOM 684 C CA . HIS A 1 82 ? -4.892 2.307 18.417 1.00 82.94 82 HIS A CA 1
ATOM 685 C C . HIS A 1 82 ? -4.517 3.037 17.123 1.00 82.94 82 HIS A C 1
ATOM 687 O O . HIS A 1 82 ? -4.075 2.368 16.194 1.00 82.94 82 HIS A O 1
ATOM 693 N N . PRO A 1 83 ? -4.620 4.376 17.065 1.00 84.62 83 PRO A N 1
ATOM 694 C CA . PRO A 1 83 ? -4.075 5.172 15.969 1.00 84.62 83 PRO A CA 1
ATOM 695 C C . PRO A 1 83 ? -2.600 4.851 15.705 1.00 84.62 83 PRO A C 1
ATOM 697 O O . PRO A 1 83 ? -1.765 4.889 16.612 1.00 84.62 83 PRO A O 1
ATOM 700 N N . PHE A 1 84 ? -2.281 4.536 14.457 1.00 89.81 84 PHE A N 1
ATOM 701 C CA . PHE A 1 84 ? -0.934 4.254 13.978 1.00 89.81 84 PHE A CA 1
ATOM 702 C C . PHE A 1 84 ? -0.720 4.807 12.567 1.00 89.81 84 PHE A C 1
ATOM 704 O O . PHE A 1 84 ? -1.650 4.892 11.758 1.00 89.81 84 PHE A O 1
ATOM 711 N N . ASP A 1 85 ? 0.542 5.105 12.270 1.00 91.69 85 ASP A N 1
ATOM 712 C CA . ASP A 1 85 ? 1.012 5.416 10.925 1.00 91.69 85 ASP A CA 1
ATOM 713 C C . ASP A 1 85 ? 1.620 4.145 10.308 1.00 91.69 85 ASP A C 1
ATOM 715 O O . ASP A 1 85 ? 2.403 3.437 10.952 1.00 91.69 85 ASP A O 1
ATOM 719 N N . ARG A 1 86 ? 1.258 3.830 9.063 1.00 90.69 86 ARG A N 1
ATOM 720 C CA . ARG A 1 86 ? 1.854 2.725 8.293 1.00 90.69 86 ARG A CA 1
ATOM 721 C C . ARG A 1 86 ? 2.069 3.131 6.849 1.00 90.69 86 ARG A C 1
ATOM 723 O O . ARG A 1 86 ? 1.439 4.049 6.335 1.00 90.69 86 ARG A O 1
ATOM 730 N N . GLU A 1 87 ? 2.956 2.408 6.189 1.00 94.62 87 GLU A N 1
ATOM 731 C CA . GLU A 1 87 ? 3.241 2.613 4.781 1.00 94.62 87 GLU A CA 1
ATOM 732 C C . GLU A 1 87 ? 3.266 1.268 4.068 1.00 94.62 87 GLU A C 1
ATOM 734 O O . GLU A 1 87 ? 3.943 0.328 4.495 1.00 94.62 87 GLU A O 1
ATOM 739 N N . PHE A 1 88 ? 2.525 1.201 2.970 1.00 94.12 88 PHE A N 1
ATOM 740 C CA . PHE A 1 88 ? 2.446 0.033 2.116 1.00 94.12 88 PHE A CA 1
ATOM 741 C C . PHE A 1 88 ? 2.837 0.401 0.693 1.00 94.12 88 PHE A C 1
ATOM 743 O O . PHE A 1 88 ? 2.560 1.503 0.224 1.00 94.12 88 PHE A O 1
ATOM 750 N N . ILE A 1 89 ? 3.459 -0.531 -0.015 1.00 92.69 89 ILE A N 1
ATOM 751 C CA . ILE A 1 89 ? 3.637 -0.453 -1.460 1.00 92.69 89 ILE A CA 1
ATOM 752 C C . ILE A 1 89 ? 2.756 -1.529 -2.077 1.00 92.69 89 ILE A C 1
ATOM 754 O O . ILE A 1 89 ? 2.920 -2.702 -1.748 1.00 92.69 89 ILE A O 1
ATOM 758 N N . CYS A 1 90 ? 1.845 -1.144 -2.965 1.00 91.12 90 CYS A N 1
ATOM 759 C CA . CYS A 1 90 ? 1.156 -2.094 -3.823 1.00 91.12 90 CYS A CA 1
ATOM 760 C C . CYS A 1 90 ? 1.772 -2.081 -5.225 1.00 91.12 90 CYS A C 1
ATOM 762 O O . CYS A 1 90 ? 2.114 -1.027 -5.775 1.00 91.12 90 CYS A O 1
ATOM 764 N N . SER A 1 91 ? 1.958 -3.270 -5.786 1.00 87.75 91 SER A N 1
ATOM 765 C CA . SER A 1 91 ? 2.565 -3.468 -7.102 1.00 87.75 91 SER A CA 1
ATOM 766 C C . SER A 1 91 ? 1.986 -4.698 -7.781 1.00 87.75 91 SER A C 1
ATOM 768 O O . SER A 1 91 ? 1.612 -5.652 -7.099 1.00 87.75 91 SER A O 1
ATOM 770 N N . ALA A 1 92 ? 1.975 -4.710 -9.112 1.00 83.25 92 ALA A N 1
ATOM 771 C CA . ALA A 1 92 ? 1.692 -5.931 -9.853 1.00 83.25 92 ALA A CA 1
ATOM 772 C C . ALA A 1 92 ? 2.796 -6.983 -9.627 1.00 83.25 92 ALA A C 1
ATOM 774 O O . ALA A 1 92 ? 3.992 -6.672 -9.661 1.00 83.25 92 ALA A O 1
ATOM 775 N N . VAL A 1 93 ? 2.392 -8.236 -9.434 1.00 73.81 93 VAL A N 1
ATOM 776 C CA . VAL A 1 93 ? 3.229 -9.427 -9.528 1.00 73.81 93 VAL A CA 1
ATOM 777 C C . VAL A 1 93 ? 3.633 -9.517 -10.990 1.00 73.81 93 VAL A C 1
ATOM 779 O O . VAL A 1 93 ? 2.836 -9.841 -11.866 1.00 73.81 93 VAL A O 1
ATOM 782 N N . SER A 1 94 ? 4.871 -9.135 -11.273 1.00 61.56 94 SER A N 1
ATOM 783 C CA . SER A 1 94 ? 5.390 -9.155 -12.634 1.00 61.56 94 SER A CA 1
ATOM 784 C C . SER A 1 94 ? 5.409 -10.591 -13.151 1.00 61.56 94 SER A C 1
ATOM 786 O O . SER A 1 94 ? 6.148 -11.441 -12.654 1.00 61.56 94 SER A O 1
ATOM 788 N N . GLN A 1 95 ? 4.620 -10.867 -14.189 1.00 52.84 95 GLN A N 1
ATOM 789 C CA . GLN A 1 95 ? 4.992 -11.939 -15.100 1.00 52.84 95 GLN A CA 1
ATOM 790 C C . GLN A 1 95 ? 6.314 -11.530 -15.770 1.00 52.84 95 GLN A C 1
ATOM 792 O O . GLN A 1 95 ? 6.476 -10.354 -16.121 1.00 52.84 95 GLN A O 1
ATOM 797 N N . PRO A 1 96 ? 7.276 -12.451 -15.938 1.00 42.72 96 PRO A N 1
ATOM 798 C CA . PRO A 1 96 ? 8.526 -12.135 -16.617 1.00 42.72 96 PRO A CA 1
ATOM 799 C C . PRO A 1 96 ? 8.221 -11.632 -18.040 1.00 42.72 96 PRO A C 1
ATOM 801 O O . PRO A 1 96 ? 7.744 -12.398 -18.872 1.00 42.72 96 PRO A O 1
ATOM 804 N N . GLY A 1 97 ? 8.468 -10.340 -18.300 1.00 45.34 97 GLY A N 1
ATOM 805 C CA . GLY A 1 97 ? 8.295 -9.709 -19.619 1.00 45.34 97 GLY A CA 1
ATOM 806 C C . GLY A 1 97 ? 7.374 -8.480 -19.697 1.00 45.34 97 GLY A C 1
ATOM 807 O O . GLY A 1 97 ? 7.232 -7.929 -20.783 1.00 45.34 97 GLY A O 1
ATOM 808 N N . SER A 1 98 ? 6.756 -8.024 -18.600 1.00 51.56 98 SER A N 1
ATOM 809 C CA . SER A 1 98 ? 5.966 -6.777 -18.589 1.00 51.56 98 SER A CA 1
ATOM 810 C C . SER A 1 98 ? 6.786 -5.615 -18.013 1.00 51.56 98 SER A C 1
ATOM 812 O O . SER A 1 98 ? 7.151 -5.630 -16.840 1.00 51.56 98 SER A O 1
ATOM 814 N N . GLU A 1 99 ? 7.126 -4.630 -18.849 1.00 51.19 99 GLU A N 1
ATOM 815 C CA . GLU A 1 99 ? 8.091 -3.556 -18.540 1.00 51.19 99 GLU A CA 1
ATOM 816 C C . GLU A 1 99 ? 7.474 -2.267 -17.966 1.00 51.19 99 GLU A C 1
ATOM 818 O O . GLU A 1 99 ? 8.167 -1.263 -17.822 1.00 51.19 99 GLU A O 1
ATOM 823 N N . THR A 1 100 ? 6.205 -2.271 -17.554 1.00 54.19 100 THR A N 1
ATOM 824 C CA . THR A 1 100 ? 5.603 -1.131 -16.839 1.00 54.19 100 THR A CA 1
ATOM 825 C C . THR A 1 100 ? 5.330 -1.503 -15.388 1.00 54.19 100 THR A C 1
ATOM 827 O O . THR A 1 100 ? 4.228 -1.889 -15.006 1.00 54.19 100 THR A O 1
ATOM 830 N N . TYR A 1 101 ? 6.376 -1.400 -14.567 1.00 65.25 101 TYR A N 1
ATOM 831 C CA . TYR A 1 101 ? 6.330 -1.618 -13.121 1.00 65.25 101 TYR A CA 1
ATOM 832 C C . TYR A 1 101 ? 5.767 -0.384 -12.404 1.00 65.25 101 TYR A C 1
ATOM 834 O O . TYR A 1 101 ? 6.472 0.251 -11.620 1.00 65.25 101 TYR A O 1
ATOM 842 N N . GLU A 1 102 ? 4.522 -0.002 -12.676 1.00 76.94 102 GLU A N 1
ATOM 843 C CA . GLU A 1 102 ? 3.868 0.997 -11.829 1.00 76.94 102 GLU A CA 1
ATOM 844 C C . GLU A 1 102 ? 3.755 0.447 -10.405 1.00 76.94 102 GLU A C 1
ATOM 846 O O . GLU A 1 102 ? 3.420 -0.721 -10.175 1.00 76.94 102 GLU A O 1
ATOM 851 N N . LYS A 1 103 ? 4.101 1.279 -9.427 1.00 86.19 103 LYS A N 1
ATOM 852 C CA . LYS A 1 103 ? 3.958 0.952 -8.009 1.00 86.19 103 LYS 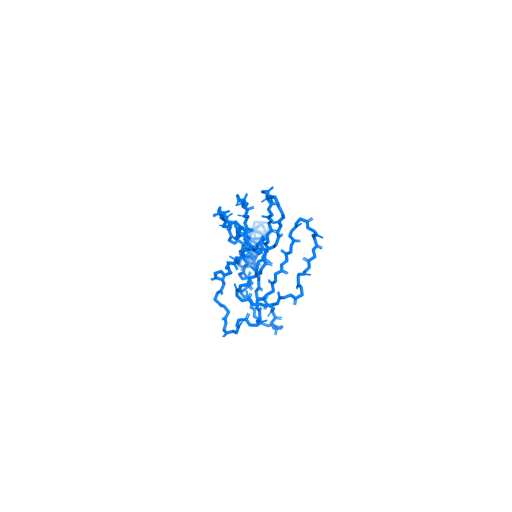A CA 1
ATOM 853 C C . LYS A 1 103 ? 3.310 2.130 -7.312 1.00 86.19 103 LYS A C 1
ATOM 855 O O . LYS A 1 103 ? 3.626 3.280 -7.613 1.00 86.19 103 LYS A O 1
ATOM 860 N N . TYR A 1 104 ? 2.458 1.848 -6.341 1.00 89.94 104 TYR A N 1
ATOM 861 C CA . TYR A 1 104 ? 1.854 2.881 -5.510 1.00 89.94 104 TYR A CA 1
ATOM 862 C C . TYR A 1 104 ? 2.318 2.705 -4.079 1.00 89.94 104 TYR A C 1
ATOM 864 O O . TYR A 1 104 ? 2.183 1.633 -3.496 1.00 89.94 104 TYR A O 1
ATOM 872 N N . ARG A 1 105 ? 2.878 3.768 -3.516 1.00 93.19 105 ARG A N 1
ATOM 873 C CA . ARG A 1 105 ? 3.236 3.888 -2.111 1.00 93.19 105 ARG A CA 1
ATOM 874 C C . ARG A 1 105 ? 2.102 4.610 -1.393 1.00 93.19 105 ARG A C 1
ATOM 876 O O . ARG A 1 105 ? 1.883 5.797 -1.616 1.00 93.19 105 ARG A O 1
ATOM 883 N N . ILE A 1 106 ? 1.398 3.892 -0.533 1.00 94.31 106 ILE A N 1
ATOM 884 C CA . ILE A 1 106 ? 0.236 4.369 0.209 1.00 94.31 106 ILE A CA 1
ATOM 885 C C . ILE A 1 106 ? 0.659 4.560 1.665 1.00 94.31 106 ILE A C 1
ATOM 887 O O . ILE A 1 106 ? 0.980 3.600 2.371 1.00 94.31 106 ILE A O 1
ATOM 891 N N . LYS A 1 107 ? 0.690 5.817 2.101 1.00 95.12 107 LYS A N 1
ATOM 892 C CA . LYS A 1 107 ? 0.991 6.233 3.472 1.00 95.12 107 LYS A CA 1
ATOM 893 C C . LYS A 1 107 ? -0.332 6.460 4.185 1.00 95.12 107 LYS A C 1
ATOM 895 O O . LYS A 1 107 ? -1.106 7.332 3.795 1.00 95.12 107 LYS A O 1
ATOM 900 N N . ILE A 1 108 ? -0.592 5.669 5.214 1.00 93.81 108 ILE A N 1
ATOM 901 C CA . ILE A 1 108 ? -1.832 5.732 5.976 1.00 93.81 108 ILE A CA 1
ATOM 902 C C . ILE A 1 108 ? -1.586 6.298 7.366 1.00 93.81 108 ILE A C 1
ATOM 904 O O . ILE A 1 108 ? -0.616 5.937 8.036 1.00 93.81 108 ILE A O 1
ATOM 908 N N . ARG A 1 109 ? -2.518 7.137 7.812 1.00 92.88 109 ARG A N 1
ATOM 909 C CA . ARG A 1 109 ? -2.680 7.524 9.211 1.00 92.88 109 ARG A CA 1
ATOM 910 C C . ARG A 1 109 ? -4.050 7.074 9.682 1.00 92.88 109 ARG A C 1
ATOM 912 O O . ARG A 1 109 ? -5.064 7.477 9.108 1.00 92.88 109 ARG A O 1
ATOM 919 N N . THR A 1 110 ? -4.072 6.230 10.705 1.00 91.19 110 THR A N 1
ATOM 920 C CA . THR A 1 110 ? -5.323 5.730 11.279 1.00 91.19 110 THR A CA 1
ATOM 921 C C . THR A 1 110 ? -5.782 6.573 12.464 1.00 91.19 110 THR A C 1
ATOM 923 O O . THR A 1 110 ? -4.947 7.123 13.184 1.00 91.19 110 THR A O 1
ATOM 926 N N . TYR A 1 111 ? -7.101 6.680 12.643 1.00 86.31 111 TYR A N 1
ATOM 927 C CA . TYR A 1 111 ? -7.774 7.412 13.722 1.00 86.31 111 TYR A CA 1
ATOM 928 C C . TYR A 1 111 ? -8.806 6.536 14.431 1.00 86.31 111 TYR A C 1
ATOM 930 O O . TYR A 1 111 ? -9.452 5.705 13.742 1.00 86.31 111 TYR A O 1
#

Solvent-accessible surface area (backbone atoms only — not comparable to full-atom values): 6482 Å² total; per-residue (Å²): 120,70,68,63,55,50,53,52,52,52,54,51,52,52,51,52,52,53,53,55,52,62,73,67,54,71,54,71,46,80,45,82,46,80,43,68,46,37,88,87,76,29,32,40,76,47,78,51,88,71,90,57,97,47,49,71,38,22,40,37,30,36,61,83,79,71,40,71,52,90,68,52,30,46,56,49,82,47,74,52,96,64,70,48,76,51,39,35,35,37,30,66,61,73,60,96,86,66,91,76,60,58,31,39,38,41,38,38,39,40,84

Nearest PDB structures (foldseek):
  5hl3-assembly1_A  TM=5.650E-01  e=2.877E-03  Listeria monocytogenes EGD-e
  7pur-assembly1_A  TM=4.922E-01  e=4.712E-02  Mus musculus
  7r3n-assembly1_A  TM=5.050E-01  e=7.834E-02  Mus musculus
  7r3n-assembly2_D  TM=5.050E-01  e=9.479E-02  Mus musculus
  6sp3-assembly1_A  TM=4.896E-01  e=6.474E-02  Mus musculus

pLDDT: mean 80.74, std 13.39, range [42.72, 95.12]

Secondary structure (DSSP, 8-state):
-HHHHHHHHHHHHHHHHHHHHHHT---EEEEEEEEPPBTTTTEEEEE-----SSGGGEEEEETTTTEE-S--SSEEEEE-SS--EEEEEEEE---TT-----EEEEEEEE-

Radius of gyration: 20.84 Å; Cα contacts (8 Å, |Δi|>4): 186; chains: 1; bounding box: 57×30×55 Å

Organism: NCBI:txid392030

Sequence (111 aa):
MMINAQIFVYFFLIFQFLILSLINATTIHEINEAIFLDPRTQSALIYCPLDATYTSDIQWYDVVNRRYELEHGRYHRINGSHPFDREFICSAVSQPGSETYEKYRIKIRTY

Mean predicted aligned error: 10.35 Å